Protein AF-A0A433QN01-F1 (afdb_monomer)

Foldseek 3Di:
DVVLVVCCVQDDNVLSCCADVPVFWYKDFPDKDKDFADDDDPPWDWDKDKAWDDFDFFKTKIKIFIATPVVRDTRMIMITIMGIAGPVVRGTGTDDVSVVVSRVVVRVVVVVVVVVD

Organism: NCBI:txid994334

Solvent-accessible surface area (backbone atoms only — not comparable to full-atom values): 6643 Å² total; per-residue (Å²): 109,74,71,65,59,66,46,50,89,78,44,60,66,68,58,41,47,15,35,77,72,49,67,42,48,13,67,42,84,74,45,76,50,74,48,80,72,53,92,83,62,90,93,66,54,71,51,76,49,71,48,78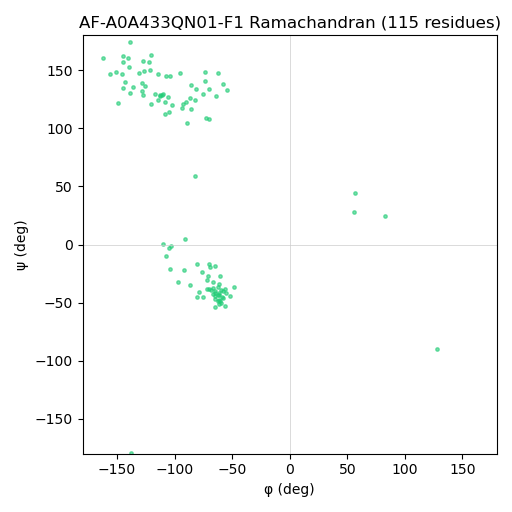,80,46,83,50,66,42,31,36,34,35,42,34,38,33,30,33,67,85,74,74,39,75,30,30,44,33,41,36,36,34,30,25,31,25,69,80,79,71,42,79,34,65,53,56,66,70,57,53,53,50,49,53,51,54,52,51,55,50,51,51,57,60,73,75,106

Radius of gyration: 15.93 Å; Cα contacts (8 Å, |Δi|>4): 201; chains: 1; bounding box: 36×22×46 Å

Sequence (117 aa):
MAYLERLKPHLPLELFENFVHGRGIGIIAKSVSCKYKQVVEFPDTLAIATKINNMLPDRFTMSVIAVSHKTETIVAEGAVVVVAYDYRKKDKTLVPEEIVRVVETLEAEANERIANN

pLDDT: mean 93.84, std 5.58, range [59.84, 98.56]

Mean predicted aligned error: 3.47 Å

Nearest PDB structures (foldseek):
  5v10-assembly1_B-2  TM=8.130E-01  e=5.072E-06  Pseudomonas aeruginosa PAO1
  5v10-assembly1_A-2  TM=8.168E-01  e=7.180E-06  Pseudomonas aeruginosa PAO1
  2o5u-assembly1_B-2  TM=7.878E-01  e=2.288E-05  Pseudomonas aeruginosa
  4k00-assembly1_A  TM=7.921E-01  e=9.192E-05  Synechocystis sp. PCC 6803 substr. Kazusa
  3r87-assembly1_A  TM=7.203E-01  e=8.186E-05  Photobacterium profundum

Structure (mmCIF, N/CA/C/O backbone):
data_AF-A0A433QN01-F1
#
_entry.id   AF-A0A433QN01-F1
#
loop_
_atom_site.group_PDB
_atom_site.id
_atom_site.type_symbol
_atom_site.label_atom_id
_atom_site.label_alt_id
_atom_site.label_comp_id
_atom_site.label_asym_id
_atom_site.label_entity_id
_atom_site.label_seq_id
_atom_site.pdbx_PDB_ins_code
_atom_site.Cartn_x
_atom_site.Cartn_y
_atom_site.Cartn_z
_atom_site.occupancy
_atom_site.B_iso_or_equiv
_atom_site.auth_seq_id
_atom_site.auth_comp_id
_atom_site.auth_asym_id
_atom_site.auth_atom_id
_atom_site.pdbx_PDB_model_num
ATOM 1 N N . MET A 1 1 ? -2.306 7.862 0.615 1.00 59.84 1 MET A N 1
ATOM 2 C CA . MET A 1 1 ? -0.985 8.208 0.043 1.00 59.84 1 MET A CA 1
ATOM 3 C C . MET A 1 1 ? 0.097 8.476 1.088 1.00 59.84 1 MET A C 1
ATOM 5 O O . MET A 1 1 ? 1.248 8.248 0.760 1.00 59.84 1 MET A O 1
ATOM 9 N N . ALA A 1 2 ? -0.222 8.861 2.335 1.00 81.31 2 ALA A N 1
ATOM 10 C CA . ALA A 1 2 ? 0.776 9.209 3.363 1.00 81.31 2 ALA A CA 1
ATOM 11 C C . ALA A 1 2 ? 1.933 8.203 3.551 1.00 81.31 2 ALA A C 1
ATOM 13 O O . ALA A 1 2 ? 3.063 8.621 3.766 1.00 81.31 2 ALA A O 1
ATOM 14 N N . TYR A 1 3 ? 1.686 6.892 3.430 1.00 88.50 3 TYR A N 1
ATOM 15 C CA . TYR A 1 3 ? 2.763 5.894 3.464 1.00 88.50 3 TYR A CA 1
ATOM 16 C C . TYR A 1 3 ? 3.767 6.075 2.313 1.00 88.50 3 TYR A C 1
ATOM 18 O O . TYR A 1 3 ? 4.964 6.113 2.559 1.00 88.50 3 TYR A O 1
ATOM 26 N N . LEU A 1 4 ? 3.296 6.228 1.070 1.00 87.75 4 LEU A N 1
ATOM 27 C CA . LEU A 1 4 ? 4.175 6.375 -0.097 1.00 87.75 4 LEU A CA 1
ATOM 28 C C . LEU A 1 4 ? 4.970 7.682 -0.049 1.00 87.75 4 LEU A C 1
ATOM 30 O O . LEU A 1 4 ? 6.122 7.705 -0.461 1.00 87.75 4 LEU A O 1
ATOM 34 N N . GLU A 1 5 ? 4.404 8.741 0.531 1.00 89.62 5 GLU A N 1
ATOM 35 C CA . GLU A 1 5 ? 5.116 10.006 0.768 1.00 89.62 5 GLU A CA 1
ATOM 36 C C . GLU A 1 5 ? 6.346 9.834 1.673 1.00 89.62 5 GLU A C 1
ATOM 38 O O . GLU A 1 5 ? 7.323 10.568 1.531 1.00 89.62 5 GLU A O 1
ATOM 43 N N . ARG A 1 6 ? 6.360 8.824 2.559 1.00 89.81 6 ARG A N 1
ATOM 44 C CA . ARG A 1 6 ? 7.537 8.516 3.390 1.00 89.81 6 ARG A CA 1
ATOM 45 C C . ARG A 1 6 ? 8.735 8.062 2.568 1.00 89.81 6 ARG A C 1
ATOM 47 O O . ARG A 1 6 ? 9.843 8.112 3.080 1.00 89.81 6 ARG A O 1
ATOM 54 N N . LEU A 1 7 ? 8.535 7.636 1.321 1.00 91.12 7 LEU A N 1
ATOM 55 C CA . LEU A 1 7 ? 9.626 7.236 0.437 1.00 91.12 7 LEU A CA 1
ATOM 56 C C . LEU A 1 7 ? 10.383 8.448 -0.124 1.00 91.12 7 LEU A C 1
ATOM 58 O O . LEU A 1 7 ? 11.550 8.323 -0.486 1.00 91.12 7 LEU A O 1
ATOM 62 N N . LYS A 1 8 ? 9.746 9.627 -0.176 1.00 92.31 8 LYS A N 1
ATOM 63 C CA . LYS A 1 8 ? 10.292 10.841 -0.803 1.00 92.31 8 LYS A CA 1
ATOM 64 C C . LYS A 1 8 ? 11.698 11.227 -0.320 1.00 92.31 8 LYS A C 1
ATOM 66 O O . LYS A 1 8 ? 12.521 11.538 -1.174 1.00 92.31 8 LYS A O 1
ATOM 71 N N . PRO A 1 9 ? 12.027 11.197 0.988 1.00 93.62 9 PRO A N 1
ATOM 72 C CA . PRO A 1 9 ? 13.365 11.561 1.464 1.00 93.62 9 PRO A CA 1
ATOM 73 C C . PRO A 1 9 ? 14.456 10.545 1.096 1.00 93.62 9 PRO A C 1
ATOM 75 O O . PRO A 1 9 ? 15.636 10.867 1.183 1.00 93.62 9 PRO A O 1
ATOM 78 N N . HIS A 1 10 ? 14.073 9.325 0.714 1.00 93.38 10 HIS A N 1
ATOM 79 C CA . HIS A 1 10 ? 14.987 8.206 0.466 1.00 93.38 10 HIS A CA 1
ATOM 80 C C . HIS A 1 10 ? 15.182 7.912 -1.026 1.00 93.38 10 HIS A C 1
ATOM 82 O O . HIS A 1 10 ? 15.951 7.021 -1.382 1.00 93.38 10 HIS A O 1
ATOM 88 N N . LEU A 1 11 ? 14.483 8.636 -1.903 1.00 93.19 11 LEU A N 1
ATOM 89 C CA . LEU A 1 11 ? 14.484 8.403 -3.341 1.00 93.19 11 LEU A CA 1
ATOM 90 C C . LEU A 1 11 ? 14.951 9.643 -4.105 1.00 93.19 11 LEU A C 1
ATOM 92 O O . LEU A 1 11 ? 14.680 10.770 -3.685 1.00 93.19 11 LEU A O 1
ATOM 96 N N . PRO A 1 12 ? 15.575 9.462 -5.281 1.00 93.69 12 PRO A N 1
ATOM 97 C CA . PRO A 1 12 ? 15.730 10.549 -6.235 1.00 93.69 12 PRO A CA 1
ATOM 98 C C . PRO A 1 12 ? 14.364 11.172 -6.548 1.00 93.69 12 PRO A C 1
ATOM 100 O O . PRO A 1 12 ? 13.405 10.454 -6.841 1.00 93.69 12 PRO A O 1
ATOM 103 N N . LEU A 1 13 ? 14.278 12.506 -6.520 1.00 90.88 13 LEU A N 1
ATOM 104 C CA . LEU A 1 13 ? 13.012 13.226 -6.696 1.00 90.88 13 LEU A CA 1
ATOM 105 C C . LEU A 1 13 ? 12.299 12.845 -8.001 1.00 90.88 13 LEU A C 1
ATOM 107 O O . LEU A 1 13 ? 11.092 12.634 -7.999 1.00 90.88 13 LEU A O 1
ATOM 111 N N . GLU A 1 14 ? 13.042 12.702 -9.100 1.00 91.56 14 GLU A N 1
ATOM 112 C CA . GLU A 1 14 ? 12.477 12.289 -10.388 1.00 91.56 14 GLU A CA 1
ATOM 113 C C . GLU A 1 14 ? 11.836 10.897 -10.317 1.00 91.56 14 GLU A C 1
ATOM 115 O O . GLU A 1 14 ? 10.728 10.698 -10.813 1.00 91.56 14 GLU A O 1
ATOM 120 N N . LEU A 1 15 ? 12.495 9.939 -9.659 1.00 91.69 15 LEU A N 1
ATOM 121 C CA . LEU A 1 15 ? 11.958 8.592 -9.500 1.00 91.69 15 LEU A CA 1
ATOM 122 C C . LEU A 1 15 ? 10.688 8.602 -8.645 1.00 91.69 15 LEU A C 1
ATOM 124 O O . LEU A 1 15 ? 9.717 7.935 -8.992 1.00 91.69 15 LEU A O 1
ATOM 128 N N . PHE A 1 16 ? 10.680 9.379 -7.561 1.00 92.50 16 PHE A N 1
ATOM 129 C CA . PHE A 1 16 ? 9.504 9.551 -6.715 1.00 92.50 16 PHE A CA 1
ATOM 130 C C . PHE A 1 16 ? 8.320 10.140 -7.499 1.00 92.50 16 PHE A C 1
ATOM 132 O O . PHE A 1 16 ? 7.235 9.563 -7.496 1.00 92.50 16 PHE A O 1
ATOM 139 N N . GLU A 1 17 ? 8.531 11.240 -8.225 1.00 90.50 17 GLU A N 1
ATOM 140 C CA . GLU A 1 17 ? 7.493 11.889 -9.039 1.00 90.50 17 GLU A CA 1
ATOM 141 C C . GLU A 1 17 ? 6.960 10.960 -10.138 1.00 90.50 17 GLU A C 1
ATOM 143 O O . GLU A 1 17 ? 5.751 10.876 -10.372 1.00 90.50 17 GLU A O 1
ATOM 148 N N . ASN A 1 18 ? 7.848 10.218 -10.799 1.00 91.00 18 ASN A N 1
ATOM 149 C CA . ASN A 1 18 ? 7.450 9.260 -11.820 1.00 91.00 18 ASN A CA 1
ATOM 150 C C . ASN A 1 18 ? 6.616 8.132 -11.198 1.00 91.00 18 ASN A C 1
ATOM 152 O O . ASN A 1 18 ? 5.478 7.918 -11.619 1.00 91.00 18 ASN A O 1
ATOM 156 N N . PHE A 1 19 ? 7.135 7.482 -10.154 1.00 92.00 19 PHE A N 1
ATOM 157 C CA . PHE A 1 19 ? 6.549 6.270 -9.585 1.00 92.00 19 PHE A CA 1
ATOM 158 C C . PHE A 1 19 ? 5.288 6.517 -8.748 1.00 92.00 19 PHE A C 1
ATOM 160 O O . PHE A 1 19 ? 4.290 5.810 -8.906 1.00 92.00 19 PHE A O 1
ATOM 167 N N . VAL A 1 20 ? 5.304 7.530 -7.877 1.00 89.50 20 VAL A N 1
ATOM 168 C CA . VAL A 1 20 ? 4.212 7.818 -6.931 1.00 89.50 20 VAL A CA 1
ATOM 169 C C . VAL A 1 20 ? 3.137 8.710 -7.554 1.00 89.50 20 VAL A C 1
ATOM 171 O O . VAL A 1 20 ? 1.953 8.503 -7.285 1.00 89.50 20 VAL A O 1
ATOM 174 N N . HIS A 1 21 ? 3.516 9.656 -8.422 1.00 86.88 21 HIS A N 1
ATOM 175 C CA . HIS A 1 21 ? 2.572 10.567 -9.089 1.00 86.88 21 HIS A CA 1
ATOM 176 C C . HIS A 1 21 ? 2.279 10.215 -10.556 1.00 86.88 21 HIS A C 1
ATOM 178 O O . HIS A 1 21 ? 1.448 10.867 -11.186 1.00 86.88 21 HIS A O 1
ATOM 184 N N . GLY A 1 22 ? 2.894 9.164 -11.105 1.00 84.69 22 GLY A N 1
ATOM 185 C CA . GLY A 1 22 ? 2.521 8.602 -12.406 1.00 84.69 22 GLY A CA 1
ATOM 186 C C . GLY A 1 22 ? 3.118 9.301 -13.630 1.00 84.69 22 GLY A C 1
ATOM 187 O O . GLY A 1 22 ? 2.564 9.198 -14.724 1.00 84.69 22 GLY A O 1
ATOM 188 N N . ARG A 1 23 ? 4.252 9.998 -13.502 1.00 80.69 23 ARG A N 1
ATOM 189 C CA . ARG A 1 23 ? 4.926 10.676 -14.630 1.00 80.69 23 ARG A CA 1
ATOM 190 C C . ARG A 1 23 ? 5.813 9.729 -15.462 1.00 80.69 23 ARG A C 1
ATOM 192 O O . ARG A 1 23 ? 7.003 9.948 -15.630 1.00 80.69 23 ARG A O 1
ATOM 199 N N . GLY A 1 24 ? 5.249 8.668 -16.038 1.00 85.62 24 GLY A N 1
ATOM 200 C CA . GLY A 1 24 ? 5.986 7.716 -16.888 1.00 85.62 24 GLY A CA 1
ATOM 201 C C . GLY A 1 24 ? 5.784 6.277 -16.442 1.00 85.62 24 GLY A C 1
ATOM 202 O O . GLY A 1 24 ? 4.845 5.644 -16.905 1.00 85.62 24 GLY A O 1
ATOM 203 N N . ILE A 1 25 ? 6.636 5.768 -15.550 1.00 90.56 25 ILE A N 1
ATOM 204 C CA . ILE A 1 25 ? 6.363 4.518 -14.826 1.00 90.56 25 ILE A CA 1
ATOM 205 C C . ILE A 1 25 ? 5.714 4.896 -13.512 1.00 90.56 25 ILE A C 1
ATOM 207 O O . ILE A 1 25 ? 6.369 5.551 -12.715 1.00 90.56 25 ILE A O 1
ATOM 211 N N . GLY A 1 26 ? 4.474 4.475 -13.285 1.00 94.06 26 GLY A N 1
ATOM 212 C CA . GLY A 1 26 ? 3.751 4.753 -12.052 1.00 94.06 26 GLY A CA 1
ATOM 213 C C . GLY A 1 26 ? 2.970 3.559 -11.543 1.00 94.06 26 GLY A C 1
ATOM 214 O O . GLY A 1 26 ? 2.967 2.483 -12.141 1.00 94.06 26 GLY A O 1
ATOM 215 N N . ILE A 1 27 ? 2.289 3.766 -10.426 1.00 94.81 27 ILE A N 1
ATOM 216 C CA . ILE A 1 27 ? 1.493 2.726 -9.787 1.00 94.81 27 ILE A CA 1
ATOM 217 C C . ILE A 1 27 ? 0.018 2.775 -10.187 1.00 94.81 27 ILE A C 1
ATOM 219 O O . ILE A 1 27 ? -0.555 3.842 -10.405 1.00 94.81 27 ILE A O 1
ATOM 223 N N . ILE A 1 28 ? -0.612 1.602 -10.241 1.00 94.88 28 ILE A N 1
ATOM 224 C CA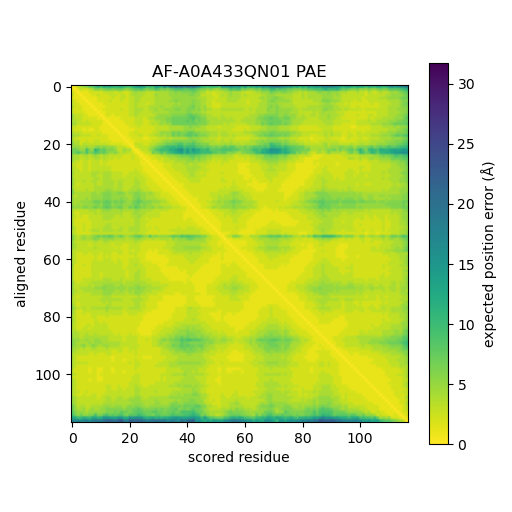 . ILE A 1 28 ? -2.061 1.442 -10.402 1.00 94.88 28 ILE A CA 1
ATOM 225 C C . ILE A 1 28 ? -2.574 0.510 -9.305 1.00 94.88 28 ILE A C 1
ATOM 227 O O . ILE A 1 28 ? -2.033 -0.577 -9.090 1.00 94.88 28 ILE A O 1
ATOM 231 N N . ALA A 1 29 ? -3.653 0.908 -8.627 1.00 95.50 29 ALA A N 1
ATOM 232 C CA . ALA A 1 29 ? -4.371 0.025 -7.716 1.00 95.50 29 ALA A CA 1
ATOM 233 C C . ALA A 1 29 ? -5.093 -1.064 -8.526 1.00 95.50 29 ALA A C 1
ATOM 235 O O . ALA A 1 29 ? -6.076 -0.796 -9.212 1.00 95.50 29 ALA A O 1
ATOM 236 N N . LYS A 1 30 ? -4.591 -2.299 -8.460 1.00 97.12 30 LYS A N 1
ATOM 237 C CA . LYS A 1 30 ? -5.151 -3.455 -9.172 1.00 97.12 30 LYS A CA 1
ATOM 238 C C . LYS A 1 30 ? -6.381 -4.017 -8.466 1.00 97.12 30 LYS A C 1
ATOM 240 O O . LYS A 1 30 ? -7.331 -4.431 -9.121 1.00 97.12 30 LYS A O 1
ATOM 245 N N . SER A 1 31 ? -6.343 -4.088 -7.140 1.00 97.75 31 SER A N 1
ATOM 246 C CA . SER A 1 31 ? -7.467 -4.565 -6.335 1.00 97.75 31 SER A CA 1
ATOM 247 C C . SER A 1 31 ? -7.390 -4.015 -4.921 1.00 97.75 31 SER A C 1
ATOM 249 O O . SER A 1 31 ? -6.298 -3.881 -4.370 1.00 97.75 31 SER A O 1
ATOM 251 N N . VAL A 1 32 ? -8.552 -3.772 -4.324 1.00 97.56 32 VAL A N 1
ATOM 252 C CA . VAL A 1 32 ? -8.703 -3.366 -2.926 1.00 97.56 32 VAL A CA 1
ATOM 253 C C . VAL A 1 32 ? -9.658 -4.341 -2.251 1.00 97.56 32 VAL A C 1
ATOM 255 O O . VAL A 1 32 ? -10.689 -4.696 -2.814 1.00 97.56 32 VAL A O 1
ATOM 258 N N . SER A 1 33 ? -9.314 -4.770 -1.044 1.00 97.62 33 SER A N 1
ATOM 259 C CA . SER A 1 33 ? -10.190 -5.553 -0.173 1.00 97.62 33 SER A CA 1
ATOM 260 C C . SER A 1 33 ? -10.194 -4.941 1.220 1.00 97.62 33 SER A C 1
ATOM 262 O O . SER A 1 33 ? -9.188 -4.371 1.643 1.00 97.62 33 SER A O 1
ATOM 264 N N . CYS A 1 34 ? -11.324 -5.037 1.916 1.00 97.81 34 CYS A N 1
ATOM 265 C CA . CYS A 1 34 ? -11.477 -4.538 3.274 1.00 97.81 34 CYS A CA 1
ATOM 266 C C . CYS A 1 34 ? -12.410 -5.458 4.063 1.00 97.81 34 CYS A C 1
ATOM 268 O O . CYS A 1 34 ? -13.463 -5.859 3.568 1.00 97.81 34 CYS A O 1
ATOM 270 N N . LYS A 1 35 ? -12.014 -5.786 5.288 1.00 98.38 35 LYS A N 1
ATOM 271 C CA . LYS A 1 35 ? -12.815 -6.486 6.286 1.00 98.38 35 LYS A CA 1
ATOM 272 C C . LYS A 1 35 ? -13.184 -5.484 7.370 1.00 98.38 35 LYS A C 1
ATOM 274 O O . LYS A 1 35 ? -12.313 -5.031 8.109 1.00 98.38 35 LYS A O 1
ATOM 279 N N . TYR A 1 36 ? -14.466 -5.157 7.465 1.00 98.00 36 TYR A N 1
ATOM 280 C CA . TYR A 1 36 ? -15.005 -4.315 8.530 1.00 98.00 36 TYR A CA 1
ATOM 281 C C . TYR A 1 36 ? -15.324 -5.194 9.740 1.00 98.00 36 TYR A C 1
ATOM 283 O O . TYR A 1 36 ? -16.139 -6.109 9.641 1.00 98.00 36 TYR A O 1
ATOM 291 N N . LYS A 1 37 ? -14.635 -4.953 10.857 1.00 97.94 37 LYS A N 1
ATOM 292 C CA . LYS A 1 37 ? -14.709 -5.775 12.075 1.00 97.94 37 LYS A CA 1
ATOM 293 C C . LYS A 1 37 ? -15.674 -5.190 13.100 1.00 97.94 37 LYS A C 1
ATOM 295 O O . LYS A 1 37 ? -16.310 -5.941 13.829 1.00 97.94 37 LYS A O 1
ATOM 300 N N . GLN A 1 38 ? -15.791 -3.865 13.138 1.00 97.50 38 GLN A N 1
ATOM 301 C CA . GLN A 1 38 ? -16.646 -3.151 14.079 1.00 97.50 38 GLN A CA 1
ATOM 302 C C . GLN A 1 38 ? -17.236 -1.896 13.428 1.00 97.50 38 GLN A C 1
ATOM 304 O O . GLN A 1 38 ? -16.593 -1.261 12.591 1.00 97.50 38 GLN A O 1
ATOM 309 N N . VAL A 1 39 ? -18.459 -1.538 13.824 1.00 97.19 39 VAL A N 1
ATOM 310 C CA . VAL A 1 39 ? -19.083 -0.262 13.451 1.00 97.19 39 VAL A CA 1
ATOM 311 C C . VAL A 1 39 ? -18.362 0.881 14.168 1.00 97.19 39 VAL A C 1
ATOM 313 O O . VAL A 1 39 ? -18.104 0.806 15.369 1.00 97.19 39 VAL A O 1
ATOM 316 N N . VAL A 1 40 ? -18.047 1.938 13.424 1.00 97.31 40 VAL A N 1
ATOM 317 C CA . VAL A 1 40 ? -17.475 3.182 13.948 1.00 97.31 40 VAL A CA 1
ATOM 318 C C . VAL A 1 40 ? -18.512 4.279 13.774 1.00 97.31 40 VAL A C 1
ATOM 320 O O . VAL A 1 40 ? -19.042 4.463 12.679 1.00 97.31 40 VAL A O 1
ATOM 323 N N . GLU A 1 41 ? -18.792 5.006 14.848 1.00 96.31 41 GLU A N 1
ATOM 324 C CA . GLU A 1 41 ? -19.775 6.086 14.865 1.00 96.31 41 GLU A CA 1
ATOM 325 C C . GLU A 1 41 ? -19.089 7.427 15.103 1.00 96.31 41 GLU A C 1
ATOM 327 O O . GLU A 1 41 ? -18.104 7.522 15.834 1.00 96.31 41 GLU A O 1
ATOM 332 N N . PHE A 1 42 ? -19.632 8.480 14.501 1.00 95.88 42 PHE A N 1
ATOM 333 C CA . PHE A 1 42 ? -19.154 9.834 14.736 1.00 95.88 42 PHE A CA 1
ATOM 334 C C . PHE A 1 42 ? -19.586 10.344 16.130 1.00 95.88 42 PHE A C 1
ATOM 336 O O . PHE A 1 42 ? -20.745 10.148 16.500 1.00 95.88 42 PHE A O 1
ATOM 343 N N . PRO A 1 43 ? -18.730 11.079 16.869 1.00 96.25 43 PRO A N 1
ATOM 344 C CA . PRO A 1 43 ? -17.320 11.344 16.582 1.00 96.25 43 PRO A CA 1
ATOM 345 C C . PRO A 1 43 ? -16.398 10.233 17.124 1.00 96.25 43 PRO A C 1
ATOM 347 O O . PRO A 1 43 ? -16.398 9.937 18.318 1.00 96.25 43 PRO A O 1
ATOM 350 N N . ASP A 1 44 ? -15.558 9.680 16.249 1.00 97.94 44 ASP A N 1
ATOM 351 C CA . ASP A 1 44 ? -14.400 8.843 16.587 1.00 97.94 44 ASP A CA 1
ATOM 352 C C . ASP A 1 44 ? -13.237 9.228 15.660 1.00 97.94 44 ASP A C 1
ATOM 354 O O . ASP A 1 44 ? -13.448 9.696 14.537 1.00 97.94 44 ASP A O 1
ATOM 358 N N . THR A 1 45 ? -12.012 9.025 16.134 1.00 98.06 45 THR A N 1
ATOM 359 C CA . THR A 1 45 ? -10.778 9.261 15.382 1.00 98.06 45 THR A CA 1
ATOM 360 C C . THR A 1 45 ? -10.139 7.919 15.069 1.00 98.06 45 THR A C 1
ATOM 362 O O . THR A 1 45 ? -9.938 7.096 15.962 1.00 98.06 45 THR A O 1
ATOM 365 N N . LEU A 1 46 ? -9.793 7.702 13.799 1.00 97.69 46 LEU A N 1
ATOM 366 C CA . LEU A 1 46 ? -9.134 6.476 13.363 1.00 97.69 46 LEU A CA 1
ATOM 367 C C . LEU A 1 46 ? -7.656 6.720 13.060 1.00 97.69 46 LEU A C 1
ATOM 369 O O . LEU A 1 46 ? -7.316 7.562 12.227 1.00 97.69 46 LEU A O 1
ATOM 373 N N . ALA A 1 47 ? -6.789 5.919 13.673 1.00 97.50 47 ALA A N 1
ATOM 374 C CA . ALA A 1 47 ? -5.395 5.79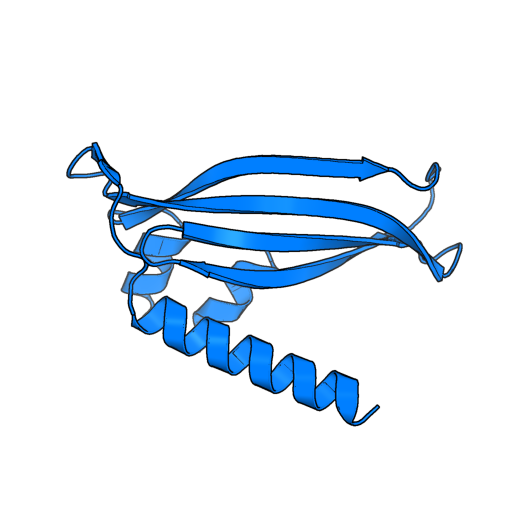2 13.277 1.00 97.50 47 ALA A CA 1
ATOM 375 C C . ALA A 1 47 ? -5.302 4.805 12.108 1.00 97.50 47 ALA A C 1
ATOM 377 O O . ALA A 1 47 ? -5.748 3.661 12.213 1.00 97.50 47 ALA A O 1
ATOM 378 N N . ILE A 1 48 ? -4.715 5.236 10.991 1.00 96.50 48 ILE A N 1
ATOM 379 C CA . ILE A 1 48 ? -4.522 4.386 9.815 1.00 96.50 48 ILE A CA 1
ATOM 380 C C . ILE A 1 48 ? -3.057 3.977 9.739 1.00 96.50 48 ILE A C 1
ATOM 382 O O . ILE A 1 48 ? -2.188 4.817 9.504 1.00 96.50 48 ILE A O 1
ATOM 386 N N . ALA A 1 49 ? -2.784 2.686 9.903 1.00 94.69 49 ALA A N 1
ATOM 387 C CA . ALA A 1 49 ? -1.449 2.137 9.711 1.00 94.69 49 ALA A CA 1
ATOM 388 C C . ALA A 1 49 ? -1.377 1.387 8.383 1.00 94.69 49 ALA A C 1
ATOM 390 O O . ALA A 1 49 ? -2.349 0.793 7.916 1.00 94.69 49 ALA A O 1
ATOM 391 N N . THR A 1 50 ? -0.223 1.449 7.731 1.00 94.56 50 THR A N 1
ATOM 392 C CA . THR A 1 50 ? 0.004 0.834 6.425 1.00 94.56 50 THR A CA 1
ATOM 393 C C . THR A 1 50 ? 1.417 0.289 6.369 1.00 94.56 50 THR A C 1
ATOM 395 O O . THR A 1 50 ? 2.335 0.946 6.855 1.00 94.56 50 THR A O 1
ATOM 398 N N . LYS A 1 51 ? 1.571 -0.885 5.763 1.00 94.19 51 LYS A N 1
ATOM 399 C CA . LYS A 1 51 ? 2.865 -1.504 5.477 1.00 94.19 51 LYS A CA 1
ATOM 400 C C . LYS A 1 51 ? 2.835 -2.255 4.157 1.00 94.19 51 LYS A C 1
ATOM 402 O O . LYS A 1 51 ? 1.762 -2.685 3.726 1.00 94.19 51 LYS A O 1
ATOM 407 N N . ILE A 1 52 ? 3.991 -2.464 3.544 1.00 95.50 52 ILE A N 1
ATOM 408 C CA . ILE A 1 52 ? 4.128 -3.364 2.395 1.00 95.50 52 ILE A CA 1
ATOM 409 C C . ILE A 1 52 ? 4.508 -4.754 2.913 1.00 95.50 52 ILE A C 1
ATOM 411 O O . ILE A 1 52 ? 5.503 -4.915 3.605 1.00 95.50 52 ILE A O 1
ATOM 415 N N . ASN A 1 53 ? 3.685 -5.765 2.620 1.00 87.50 53 ASN A N 1
ATOM 416 C CA . ASN A 1 53 ? 3.861 -7.122 3.157 1.00 87.50 53 ASN A CA 1
ATOM 417 C C . ASN A 1 53 ? 4.440 -8.120 2.144 1.00 87.50 53 ASN A C 1
ATOM 419 O O . ASN A 1 53 ? 4.943 -9.167 2.540 1.00 87.50 53 ASN A O 1
ATOM 423 N N . ASN A 1 54 ? 4.328 -7.828 0.849 1.00 92.81 54 ASN A N 1
ATOM 424 C CA . ASN A 1 54 ? 4.797 -8.697 -0.219 1.00 92.81 54 ASN A CA 1
ATOM 425 C C . ASN A 1 54 ? 5.230 -7.846 -1.411 1.00 92.81 54 ASN A C 1
ATOM 427 O O . ASN A 1 54 ? 4.412 -7.099 -1.957 1.00 92.81 54 ASN A O 1
ATOM 431 N N . MET A 1 55 ? 6.492 -7.985 -1.807 1.00 96.12 55 MET A N 1
ATOM 432 C CA . MET A 1 55 ? 7.081 -7.341 -2.974 1.00 96.12 55 MET A CA 1
ATOM 433 C C . MET A 1 55 ? 7.325 -8.404 -4.045 1.00 96.12 55 MET A C 1
ATOM 435 O O . MET A 1 55 ? 8.007 -9.397 -3.811 1.00 96.12 55 MET A O 1
ATOM 439 N N . LEU A 1 56 ? 6.745 -8.205 -5.223 1.00 96.62 56 LEU A N 1
ATOM 440 C CA . LEU A 1 56 ? 6.941 -9.029 -6.411 1.00 96.62 56 LEU A CA 1
ATOM 441 C C . LEU A 1 56 ? 7.495 -8.146 -7.540 1.00 96.62 56 LEU A C 1
ATOM 443 O O . LEU A 1 56 ? 7.360 -6.923 -7.479 1.00 96.62 56 LEU A O 1
ATOM 447 N N . PRO A 1 57 ? 8.065 -8.731 -8.610 1.00 96.88 57 PRO A N 1
ATOM 448 C CA . PRO A 1 57 ? 8.763 -7.950 -9.628 1.00 96.88 57 PRO A CA 1
ATOM 449 C C . PRO A 1 57 ? 7.917 -6.848 -10.275 1.00 96.88 57 PRO A C 1
ATOM 451 O O . PRO A 1 57 ? 8.435 -5.771 -10.528 1.00 96.88 57 PRO A O 1
ATOM 454 N N . ASP A 1 58 ? 6.625 -7.087 -10.525 1.00 96.81 58 ASP A N 1
ATOM 455 C CA . ASP A 1 58 ? 5.716 -6.143 -11.200 1.00 96.81 58 ASP A CA 1
ATOM 456 C C . ASP A 1 58 ? 4.644 -5.536 -10.275 1.00 96.81 58 ASP A C 1
ATOM 458 O O . ASP A 1 58 ? 3.770 -4.790 -10.730 1.00 96.81 58 ASP A O 1
ATOM 462 N N . ARG A 1 59 ? 4.635 -5.903 -8.986 1.00 97.06 59 ARG A N 1
ATOM 463 C CA . ARG A 1 59 ? 3.561 -5.537 -8.054 1.00 97.06 59 ARG A CA 1
ATOM 464 C C . ARG A 1 59 ? 3.958 -5.690 -6.600 1.00 97.06 59 ARG A C 1
ATOM 466 O O . ARG A 1 59 ? 4.799 -6.503 -6.257 1.00 97.06 59 ARG A O 1
ATOM 473 N N . PHE A 1 60 ? 3.229 -5.027 -5.725 1.00 97.06 60 PHE A N 1
ATOM 474 C CA . PHE A 1 60 ? 3.340 -5.232 -4.289 1.00 97.06 60 PHE A CA 1
ATOM 475 C C . PHE A 1 60 ? 1.972 -5.196 -3.628 1.00 97.06 60 PHE A C 1
ATOM 477 O O . PHE A 1 60 ? 0.991 -4.712 -4.197 1.00 97.06 60 PHE A O 1
ATOM 484 N N . THR A 1 61 ? 1.893 -5.759 -2.428 1.00 97.19 61 THR A N 1
ATOM 485 C CA . THR A 1 61 ? 0.681 -5.726 -1.611 1.00 97.19 61 THR A CA 1
ATOM 486 C C . THR A 1 61 ? 0.909 -4.834 -0.396 1.00 97.19 61 THR A C 1
ATOM 488 O O . THR A 1 61 ? 1.899 -4.968 0.320 1.00 97.19 61 THR A O 1
ATOM 491 N N . MET A 1 62 ? -0.010 -3.894 -0.185 1.00 96.38 62 MET A N 1
ATOM 492 C CA . MET A 1 62 ? -0.049 -3.016 0.978 1.00 96.38 62 MET A CA 1
ATOM 493 C C . MET A 1 62 ? -1.115 -3.529 1.938 1.00 96.38 62 MET A C 1
ATOM 495 O O . MET A 1 62 ? -2.290 -3.591 1.572 1.00 96.38 62 MET A O 1
ATOM 499 N N . SER A 1 63 ? -0.726 -3.878 3.159 1.00 96.75 63 SER A N 1
ATOM 500 C CA . SER A 1 63 ? -1.662 -4.120 4.256 1.00 96.75 63 SER A CA 1
ATOM 501 C C . SER A 1 63 ? -1.996 -2.803 4.936 1.00 96.75 63 SER A C 1
ATOM 503 O O . SER A 1 63 ? -1.109 -1.992 5.194 1.00 96.75 63 SER A O 1
ATOM 505 N N . VAL A 1 64 ? -3.270 -2.606 5.252 1.00 96.94 64 VAL A N 1
ATOM 506 C CA . VAL A 1 64 ? -3.782 -1.416 5.928 1.00 96.94 64 VAL A CA 1
ATOM 507 C C . VAL A 1 64 ? -4.613 -1.860 7.121 1.00 96.94 64 VAL A C 1
ATOM 509 O O . VAL A 1 64 ? -5.391 -2.801 7.007 1.00 96.94 64 VAL A O 1
ATOM 512 N N . ILE A 1 65 ? -4.484 -1.179 8.253 1.00 97.81 65 ILE A N 1
ATOM 513 C CA . ILE A 1 65 ? -5.411 -1.331 9.377 1.00 97.81 65 ILE A CA 1
ATOM 514 C C . ILE A 1 65 ? -5.949 0.033 9.788 1.00 97.81 65 ILE A C 1
ATOM 516 O O . ILE A 1 65 ? -5.256 1.043 9.663 1.00 97.81 65 ILE A O 1
ATOM 520 N N . ALA A 1 66 ? -7.179 0.043 10.288 1.00 98.19 66 ALA A N 1
ATOM 521 C CA . ALA A 1 66 ? -7.769 1.186 10.963 1.00 98.19 66 ALA A CA 1
ATOM 522 C C . ALA A 1 66 ? -7.974 0.841 12.439 1.00 98.19 66 ALA A C 1
ATOM 524 O O . ALA A 1 66 ? -8.586 -0.183 12.751 1.00 98.19 66 ALA A O 1
ATOM 525 N N . VAL A 1 67 ? -7.470 1.693 13.329 1.00 98.44 67 VAL A N 1
ATOM 526 C CA . VAL A 1 67 ? -7.569 1.550 14.786 1.00 98.44 67 VAL A CA 1
ATOM 527 C C . VAL A 1 67 ? -8.426 2.680 15.337 1.00 98.44 67 VAL A C 1
ATOM 529 O O . VAL A 1 67 ? -8.130 3.847 15.094 1.00 98.44 67 VAL A O 1
ATOM 532 N N . SER A 1 68 ? -9.487 2.342 16.064 1.00 98.44 68 SER A N 1
ATOM 533 C CA . SER A 1 68 ? -10.337 3.327 16.743 1.00 98.44 68 SER A CA 1
ATOM 534 C C . SER A 1 68 ? -9.637 3.856 17.986 1.00 98.44 68 SER A C 1
ATOM 536 O O . SER A 1 68 ? -9.184 3.071 18.814 1.00 98.44 68 SER A O 1
ATOM 538 N N . HIS A 1 69 ? -9.575 5.178 18.141 1.00 98.12 69 HIS A N 1
ATOM 539 C CA . HIS A 1 69 ? -9.055 5.792 19.364 1.00 98.12 69 HIS A CA 1
ATOM 540 C C . HIS A 1 69 ? -10.027 5.614 20.533 1.00 98.12 69 HIS A C 1
ATOM 542 O O . HIS A 1 69 ? -9.596 5.514 21.674 1.00 98.12 69 HIS A O 1
ATOM 548 N N . LYS A 1 70 ? -11.338 5.556 20.264 1.00 97.50 70 LYS A N 1
ATOM 549 C CA . LYS A 1 70 ? -12.357 5.354 21.302 1.00 97.50 70 LYS A CA 1
ATOM 550 C C . LYS A 1 70 ? -12.316 3.957 21.921 1.00 97.50 70 LYS A C 1
ATOM 552 O O . LYS A 1 70 ? -12.575 3.817 23.111 1.00 97.50 70 LYS A O 1
ATOM 557 N N . THR A 1 71 ? -12.077 2.925 21.111 1.00 96.81 71 THR A N 1
ATOM 558 C CA . THR A 1 71 ? -12.103 1.523 21.574 1.00 96.81 71 THR A CA 1
ATOM 559 C C . THR A 1 71 ? -10.728 0.878 21.668 1.00 96.81 71 THR A C 1
ATOM 561 O O . THR A 1 71 ? -10.631 -0.227 22.184 1.00 96.81 71 THR A O 1
ATOM 564 N N . GLU A 1 72 ? -9.687 1.537 21.157 1.00 97.31 72 GLU A N 1
ATOM 565 C CA . GLU A 1 72 ? -8.309 1.029 21.104 1.00 97.31 72 GLU A CA 1
ATOM 566 C C . GLU A 1 72 ? -8.189 -0.324 20.376 1.00 97.31 72 GLU A C 1
ATOM 568 O O . GLU A 1 72 ? -7.291 -1.125 20.631 1.00 97.31 72 GLU A O 1
ATOM 573 N N . THR A 1 73 ? -9.096 -0.589 19.429 1.00 97.88 73 THR A N 1
ATOM 574 C CA . THR A 1 73 ? -9.140 -1.846 18.671 1.00 97.88 73 THR A CA 1
ATOM 575 C C . THR A 1 73 ? -9.029 -1.635 17.165 1.00 97.88 73 THR A C 1
ATOM 577 O O . THR A 1 73 ? -9.343 -0.568 16.630 1.00 97.88 73 THR A O 1
ATOM 580 N N . ILE A 1 74 ? -8.595 -2.686 16.459 1.00 98.38 74 ILE A N 1
ATOM 581 C CA . ILE A 1 74 ? -8.616 -2.734 14.993 1.00 98.38 74 ILE A CA 1
ATOM 582 C C . ILE A 1 74 ? -10.064 -2.906 14.523 1.00 98.38 74 ILE A C 1
ATOM 584 O O . ILE A 1 74 ? -10.634 -3.996 14.626 1.00 98.38 74 ILE A O 1
ATOM 588 N N . VAL A 1 75 ? -10.621 -1.847 13.942 1.00 98.56 75 VAL A N 1
ATOM 589 C CA . VAL A 1 75 ? -12.007 -1.792 13.455 1.00 98.56 75 VAL A CA 1
ATOM 590 C C . VAL A 1 75 ? -12.139 -2.196 11.988 1.00 98.56 75 VAL A C 1
ATOM 592 O O . VAL A 1 75 ? -13.211 -2.632 11.565 1.00 98.56 75 VAL A O 1
ATOM 595 N N . ALA A 1 76 ? -11.056 -2.109 11.211 1.00 98.56 76 ALA A N 1
ATOM 596 C CA . ALA A 1 76 ? -11.008 -2.603 9.840 1.00 98.56 76 ALA A CA 1
ATOM 597 C C . ALA A 1 76 ? -9.598 -3.042 9.427 1.00 98.56 76 ALA A C 1
ATOM 599 O O . ALA A 1 76 ? -8.599 -2.462 9.855 1.00 98.56 76 ALA A O 1
ATOM 600 N N . GLU A 1 77 ? -9.533 -4.042 8.552 1.00 98.38 77 GLU A N 1
ATOM 601 C CA . GLU A 1 77 ? -8.300 -4.544 7.941 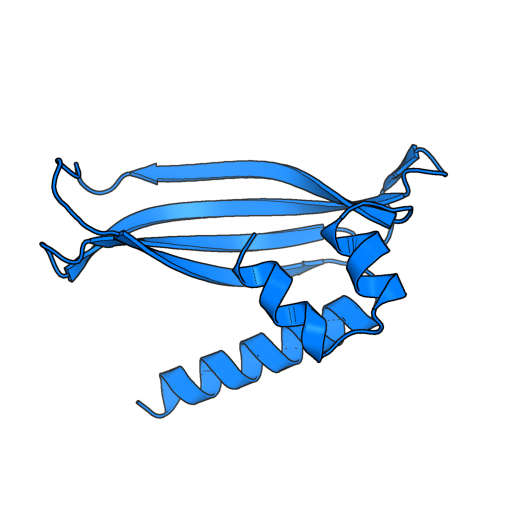1.00 98.38 77 GLU A CA 1
ATOM 602 C C . GLU A 1 77 ? -8.459 -4.560 6.423 1.00 98.38 77 GLU A C 1
ATOM 604 O O . GLU A 1 77 ? -9.421 -5.115 5.898 1.00 98.38 77 GLU A O 1
ATOM 609 N N . GLY A 1 78 ? -7.513 -3.971 5.706 1.00 97.44 78 GLY A N 1
ATOM 610 C CA . GLY A 1 78 ? -7.531 -3.868 4.258 1.00 97.44 78 GLY A CA 1
ATOM 611 C C . GLY A 1 78 ? -6.256 -4.380 3.608 1.00 97.44 78 GLY A C 1
ATOM 612 O O . GLY A 1 78 ? -5.186 -4.433 4.216 1.00 97.44 78 GLY A O 1
ATOM 613 N N . ALA A 1 79 ? -6.377 -4.734 2.334 1.00 97.19 79 ALA A N 1
ATOM 614 C CA . ALA A 1 79 ? -5.241 -5.029 1.477 1.00 97.19 79 ALA A CA 1
ATOM 615 C C . ALA A 1 79 ? -5.429 -4.378 0.108 1.00 97.19 79 ALA A C 1
ATOM 617 O O . ALA A 1 79 ? -6.509 -4.464 -0.485 1.00 97.19 79 ALA A O 1
ATOM 618 N N . VAL A 1 80 ? -4.364 -3.761 -0.400 1.00 97.31 80 VAL A N 1
ATOM 619 C CA . VAL A 1 80 ? -4.310 -3.161 -1.734 1.00 97.31 80 VAL A CA 1
ATOM 620 C C . VAL A 1 80 ? -3.207 -3.841 -2.527 1.00 97.31 80 VAL A C 1
ATOM 622 O O . VAL A 1 80 ? -2.048 -3.804 -2.127 1.00 97.31 80 VAL A O 1
ATOM 625 N N . VAL A 1 81 ? -3.554 -4.447 -3.660 1.00 97.56 81 VAL A N 1
ATOM 626 C CA . VAL A 1 81 ? -2.557 -4.922 -4.626 1.00 97.56 81 VAL A CA 1
ATOM 627 C C . VAL A 1 81 ? -2.283 -3.789 -5.597 1.00 97.56 81 VAL A C 1
ATOM 629 O O . VAL A 1 81 ? -3.201 -3.296 -6.255 1.00 97.56 81 VAL A O 1
ATOM 632 N N . VAL A 1 82 ? -1.023 -3.393 -5.698 1.00 96.56 82 VAL A N 1
ATOM 633 C CA . VAL A 1 82 ? -0.553 -2.283 -6.523 1.00 96.56 82 VAL A CA 1
ATOM 634 C C . VAL A 1 82 ? 0.383 -2.832 -7.587 1.00 96.56 82 VAL A C 1
ATOM 636 O O . VAL A 1 82 ? 1.291 -3.586 -7.260 1.00 96.56 82 VAL A O 1
ATOM 639 N N . VAL A 1 83 ? 0.161 -2.486 -8.853 1.00 97.19 83 VAL A N 1
ATOM 640 C CA . VAL A 1 83 ? 1.028 -2.892 -9.973 1.00 97.19 83 VAL A CA 1
ATOM 641 C C . VAL A 1 83 ? 1.834 -1.707 -10.485 1.00 97.19 83 VAL A C 1
ATOM 643 O O . VAL A 1 83 ? 1.323 -0.586 -10.513 1.00 97.19 83 VAL A O 1
ATOM 646 N N . ALA A 1 84 ? 3.065 -1.964 -10.918 1.00 96.88 84 ALA A N 1
ATOM 647 C CA . ALA A 1 84 ? 3.855 -1.004 -11.673 1.00 96.88 84 ALA A CA 1
ATOM 648 C C . ALA A 1 84 ? 3.435 -1.031 -13.151 1.00 96.88 84 ALA A C 1
ATOM 650 O O . ALA A 1 84 ? 3.255 -2.090 -13.761 1.00 96.88 84 ALA A O 1
ATOM 651 N N . TYR A 1 85 ? 3.252 0.152 -13.725 1.00 96.44 85 TYR A N 1
ATOM 652 C CA . TYR A 1 85 ? 2.738 0.328 -15.075 1.00 96.44 85 TYR A CA 1
ATOM 653 C C . TYR A 1 85 ? 3.510 1.424 -15.805 1.00 96.44 85 TYR A C 1
ATOM 655 O O . TYR A 1 85 ? 3.682 2.528 -15.287 1.00 96.44 85 TYR A O 1
ATOM 663 N N . ASP A 1 86 ? 3.969 1.125 -17.017 1.00 95.00 86 ASP A N 1
ATOM 664 C CA . ASP A 1 86 ? 4.593 2.098 -17.907 1.00 95.00 86 ASP A CA 1
ATOM 665 C C . ASP A 1 86 ? 3.501 2.748 -18.763 1.00 95.00 86 ASP A C 1
ATOM 667 O O . ASP A 1 86 ? 2.983 2.161 -19.715 1.00 95.00 86 ASP A O 1
ATOM 671 N N . TYR A 1 87 ? 3.150 3.989 -18.435 1.00 91.44 87 TYR A N 1
ATOM 672 C CA . TYR A 1 87 ? 2.119 4.753 -19.134 1.00 91.44 87 TYR A CA 1
ATOM 673 C C . TYR A 1 87 ? 2.524 5.152 -20.559 1.00 91.44 87 TYR A C 1
ATOM 675 O O . TYR A 1 87 ? 1.650 5.446 -21.376 1.00 91.44 87 TYR A O 1
ATOM 683 N N . ARG A 1 88 ? 3.824 5.145 -20.889 1.00 91.62 88 ARG A N 1
ATOM 684 C CA . ARG A 1 88 ? 4.315 5.433 -22.246 1.00 91.62 88 ARG A CA 1
ATOM 685 C C . ARG A 1 88 ? 4.175 4.200 -23.132 1.00 91.62 88 ARG A C 1
ATOM 687 O O . ARG A 1 88 ? 3.686 4.313 -24.25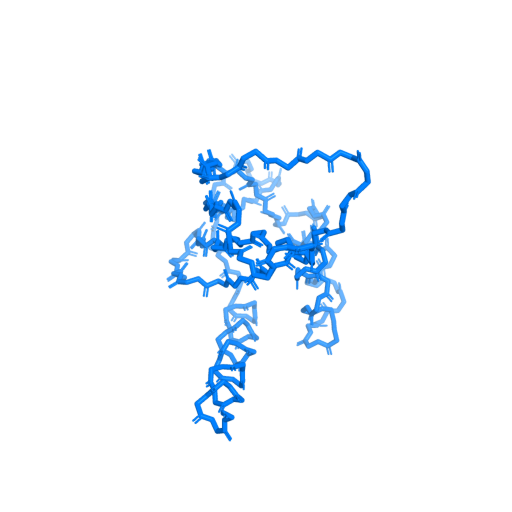3 1.00 91.62 88 ARG A O 1
ATOM 694 N N . LYS A 1 89 ? 4.563 3.029 -22.618 1.00 93.88 89 LYS A N 1
ATOM 695 C CA . LYS A 1 89 ? 4.445 1.743 -23.330 1.00 93.88 89 LYS A CA 1
ATOM 696 C C . LYS A 1 89 ? 3.048 1.130 -23.261 1.00 93.88 89 LYS A C 1
ATOM 698 O O . LYS A 1 89 ? 2.735 0.272 -24.077 1.00 93.88 89 LYS A O 1
ATOM 703 N N . LYS A 1 90 ? 2.211 1.598 -22.330 1.00 93.25 90 LYS A N 1
ATOM 704 C CA . LYS A 1 90 ? 0.877 1.060 -22.033 1.00 93.25 90 LYS A CA 1
ATOM 705 C C . LYS A 1 90 ? 0.921 -0.430 -21.678 1.00 93.25 90 LYS A C 1
ATOM 707 O O . LYS A 1 90 ? 0.093 -1.206 -22.147 1.00 93.25 90 LYS A O 1
ATOM 712 N N . ASP A 1 91 ? 1.889 -0.808 -20.851 1.00 95.75 91 ASP A N 1
ATOM 713 C CA . ASP A 1 91 ? 2.059 -2.184 -20.394 1.00 95.75 91 ASP A CA 1
ATOM 714 C C . ASP A 1 91 ? 2.560 -2.224 -18.944 1.00 95.75 91 ASP A C 1
ATOM 716 O O . ASP A 1 91 ? 3.071 -1.234 -18.407 1.00 95.75 91 ASP A O 1
ATOM 720 N N . LYS A 1 92 ? 2.403 -3.377 -18.294 1.00 95.50 92 LYS A N 1
ATOM 721 C CA . LYS A 1 92 ? 3.002 -3.633 -16.985 1.00 95.50 92 LYS A CA 1
ATOM 722 C C . LYS A 1 92 ? 4.516 -3.583 -17.091 1.00 95.50 92 LYS A C 1
ATOM 724 O O . LYS A 1 92 ? 5.109 -3.976 -18.092 1.00 95.50 92 LYS A O 1
ATOM 729 N N . THR A 1 93 ? 5.138 -3.131 -16.018 1.00 96.69 93 THR A N 1
ATOM 730 C CA . THR A 1 93 ? 6.591 -3.059 -15.921 1.00 96.69 93 THR A CA 1
ATOM 731 C C . THR A 1 93 ? 7.042 -3.507 -14.541 1.00 96.69 93 THR A C 1
ATOM 733 O O . THR A 1 93 ? 6.223 -3.795 -13.668 1.00 96.69 93 THR A O 1
ATOM 736 N N . LEU A 1 94 ? 8.352 -3.595 -14.360 1.00 97.19 94 LEU A N 1
ATOM 737 C CA . LEU A 1 94 ? 8.945 -3.912 -13.075 1.00 97.19 94 LEU A CA 1
ATOM 738 C C . LEU A 1 94 ? 8.838 -2.719 -12.120 1.00 97.19 94 LEU A C 1
ATOM 740 O O . LEU A 1 94 ? 8.896 -1.558 -12.533 1.00 97.19 94 LEU A O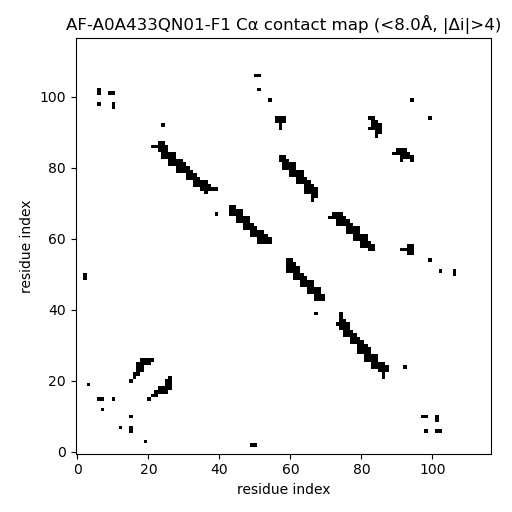 1
ATOM 744 N N . VAL A 1 95 ? 8.713 -3.013 -10.831 1.00 96.56 95 VAL A N 1
ATOM 745 C CA . VAL A 1 95 ? 8.946 -2.037 -9.769 1.00 96.56 95 VAL A CA 1
ATOM 746 C C . VAL A 1 95 ? 10.430 -1.644 -9.826 1.00 96.56 95 VAL A C 1
ATOM 748 O O . VAL A 1 95 ? 11.277 -2.538 -9.830 1.00 96.56 95 VAL A O 1
ATOM 751 N N . PRO A 1 96 ? 10.775 -0.344 -9.887 1.00 95.19 96 PRO A N 1
ATOM 752 C CA . PRO A 1 96 ? 12.170 0.086 -9.905 1.00 95.19 96 PRO A CA 1
ATOM 753 C C . PRO A 1 96 ? 12.934 -0.419 -8.676 1.00 95.19 96 PRO A C 1
ATOM 755 O O . PRO A 1 96 ? 12.419 -0.368 -7.558 1.00 95.19 96 PRO A O 1
ATOM 758 N N . GLU A 1 97 ? 14.168 -0.883 -8.866 1.00 95.56 97 GLU A N 1
ATOM 759 C CA . GLU A 1 97 ? 14.943 -1.532 -7.801 1.00 95.56 97 GLU A CA 1
ATOM 760 C C . GLU A 1 97 ? 15.216 -0.601 -6.614 1.00 95.56 97 GLU A C 1
ATOM 762 O O . GLU A 1 97 ? 15.221 -1.040 -5.468 1.00 95.56 97 GLU A O 1
ATOM 767 N N . GLU A 1 98 ? 15.400 0.697 -6.858 1.00 94.69 98 GLU A N 1
ATOM 768 C CA . GLU A 1 98 ? 15.557 1.706 -5.807 1.00 94.69 98 GLU A CA 1
ATOM 769 C C . GLU A 1 98 ? 14.332 1.754 -4.887 1.00 94.69 98 GLU A C 1
ATOM 771 O O . GLU A 1 98 ? 14.486 1.881 -3.675 1.00 94.69 98 GLU A O 1
ATOM 776 N N . ILE A 1 99 ? 13.122 1.620 -5.448 1.00 94.31 99 ILE A N 1
ATOM 777 C CA . ILE A 1 99 ? 11.882 1.571 -4.664 1.00 94.31 99 ILE A CA 1
ATOM 778 C C . ILE A 1 99 ? 11.880 0.321 -3.793 1.00 94.31 99 ILE A C 1
ATOM 780 O O . ILE A 1 99 ? 11.589 0.419 -2.604 1.00 94.31 99 ILE A O 1
ATOM 784 N N . VAL A 1 100 ? 12.220 -0.833 -4.376 1.00 95.75 100 VAL A N 1
ATOM 785 C CA . VAL A 1 100 ? 12.283 -2.110 -3.652 1.00 95.75 100 VA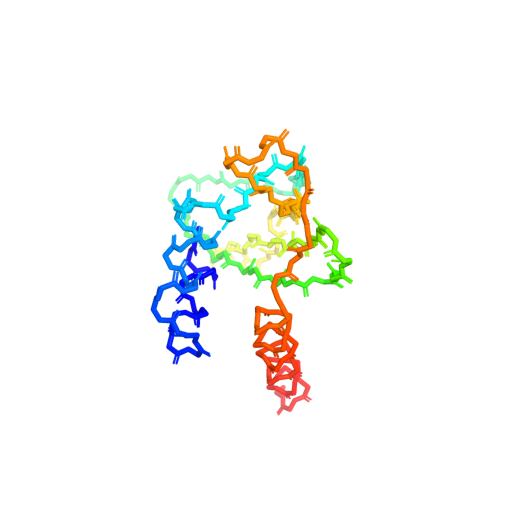L A CA 1
ATOM 786 C C . VAL A 1 100 ? 13.236 -1.994 -2.466 1.00 95.75 100 VAL A C 1
ATOM 788 O O . VAL A 1 100 ? 12.812 -2.210 -1.334 1.00 95.75 100 VAL A O 1
ATOM 791 N N . ARG A 1 101 ? 14.473 -1.539 -2.702 1.00 95.75 101 ARG A N 1
ATOM 792 C CA . ARG A 1 101 ? 15.491 -1.374 -1.653 1.00 95.75 101 ARG A CA 1
ATOM 793 C C . ARG A 1 101 ? 15.040 -0.430 -0.540 1.00 95.75 101 ARG A C 1
ATOM 795 O O . ARG A 1 101 ? 15.214 -0.739 0.633 1.00 95.75 101 ARG A O 1
ATOM 802 N N . VAL A 1 102 ? 14.465 0.725 -0.884 1.00 95.31 102 VAL A N 1
ATOM 803 C CA . VAL A 1 102 ? 13.994 1.693 0.122 1.00 95.31 102 VAL A CA 1
ATOM 804 C C . VAL A 1 102 ? 12.843 1.120 0.943 1.00 95.31 102 VAL A C 1
ATOM 806 O O . VAL A 1 102 ? 12.837 1.269 2.163 1.00 95.31 102 VAL A O 1
ATOM 809 N N . VAL A 1 103 ? 11.878 0.463 0.298 1.00 95.06 103 VAL A N 1
ATOM 810 C CA . VAL A 1 103 ? 10.752 -0.168 0.995 1.00 95.06 103 VAL A CA 1
ATOM 811 C C . VAL A 1 103 ? 11.253 -1.252 1.946 1.00 95.06 103 VAL A C 1
ATOM 813 O O . VAL A 1 103 ? 10.867 -1.246 3.109 1.00 95.06 103 VAL A O 1
ATOM 816 N N . GLU A 1 104 ? 12.135 -2.140 1.490 1.00 94.75 104 GLU A N 1
ATOM 817 C CA . GLU A 1 104 ? 12.696 -3.210 2.322 1.00 94.75 104 GLU A CA 1
ATOM 818 C C . GLU A 1 104 ? 13.430 -2.661 3.549 1.00 94.75 104 GLU A C 1
ATOM 820 O O . GLU A 1 104 ? 13.182 -3.127 4.661 1.00 94.75 104 GLU A O 1
ATOM 825 N N . THR A 1 105 ? 14.256 -1.623 3.380 1.00 94.38 105 THR A N 1
ATOM 826 C CA . THR A 1 105 ? 14.941 -0.955 4.497 1.00 94.38 105 THR A CA 1
ATOM 827 C C . THR A 1 105 ? 13.949 -0.367 5.499 1.00 94.38 105 THR A C 1
ATOM 829 O O . THR A 1 105 ? 14.063 -0.610 6.697 1.00 94.38 105 THR A O 1
ATOM 832 N N . LEU A 1 106 ? 12.943 0.378 5.031 1.00 93.25 106 LEU A N 1
ATOM 833 C CA . LEU A 1 106 ? 11.975 1.025 5.921 1.00 93.25 106 LEU A CA 1
ATOM 834 C C . LEU A 1 106 ? 11.096 0.019 6.669 1.00 93.25 106 LEU A C 1
ATOM 836 O O . LEU A 1 106 ? 10.759 0.246 7.833 1.00 93.25 106 LEU A O 1
ATOM 840 N N . GLU A 1 107 ? 10.713 -1.080 6.018 1.00 93.69 107 GLU A N 1
ATOM 841 C CA . GLU A 1 107 ? 9.954 -2.154 6.659 1.00 93.69 107 GLU A CA 1
ATOM 842 C C . GLU A 1 107 ? 10.818 -2.919 7.671 1.00 93.69 107 GLU A C 1
ATOM 844 O O . GLU A 1 107 ? 10.335 -3.243 8.756 1.00 93.69 107 GLU A O 1
ATOM 849 N N . ALA A 1 108 ? 12.102 -3.154 7.378 1.00 92.94 108 ALA A N 1
ATOM 850 C CA . ALA A 1 108 ? 13.039 -3.754 8.328 1.00 92.94 108 ALA A CA 1
ATOM 851 C C . ALA A 1 108 ? 13.213 -2.878 9.580 1.00 92.94 108 ALA A C 1
ATOM 853 O O . ALA A 1 108 ? 12.979 -3.353 10.691 1.00 92.94 108 ALA A O 1
ATOM 854 N N . GLU A 1 109 ? 13.500 -1.583 9.408 1.00 92.38 109 GLU A N 1
ATOM 855 C CA . GLU A 1 109 ? 13.619 -0.631 10.519 1.00 92.38 109 GLU A CA 1
ATOM 856 C C . GLU A 1 109 ? 12.334 -0.549 11.358 1.00 92.38 109 GLU A C 1
ATOM 858 O O . GLU A 1 109 ? 12.381 -0.443 12.585 1.00 92.38 109 GLU A O 1
ATOM 863 N N . ALA A 1 110 ? 11.164 -0.577 10.712 1.00 90.44 110 ALA A N 1
ATOM 864 C CA . ALA A 1 110 ? 9.887 -0.557 11.416 1.00 90.44 110 ALA A CA 1
ATOM 865 C C . ALA A 1 110 ? 9.675 -1.837 12.237 1.00 90.44 110 ALA A C 1
ATOM 867 O O . ALA A 1 110 ? 9.242 -1.756 13.387 1.00 90.44 110 ALA A O 1
ATOM 868 N N . ASN A 1 111 ? 10.007 -3.002 11.677 1.00 90.25 111 ASN A N 1
ATOM 869 C CA . ASN A 1 111 ? 9.892 -4.282 12.373 1.00 90.25 111 ASN A CA 1
ATOM 870 C C . ASN A 1 111 ? 10.847 -4.370 13.569 1.00 90.25 111 ASN A C 1
ATOM 872 O O . ASN A 1 111 ? 10.439 -4.843 14.626 1.00 90.25 111 ASN A O 1
ATOM 876 N N . GLU A 1 112 ? 12.075 -3.866 13.444 1.00 92.00 112 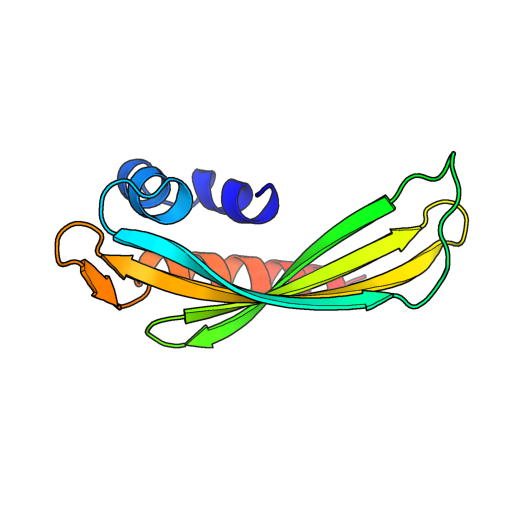GLU A N 1
ATOM 877 C CA . GLU A 1 112 ? 13.019 -3.787 14.566 1.00 92.00 112 GLU A CA 1
ATOM 878 C C . GLU A 1 112 ? 12.490 -2.893 15.694 1.00 92.00 112 GLU A C 1
ATOM 880 O O . GLU A 1 112 ? 12.546 -3.268 16.863 1.00 92.00 112 GLU A O 1
ATOM 885 N N . ARG A 1 113 ? 11.912 -1.730 15.364 1.00 91.44 113 ARG A N 1
ATOM 886 C CA . ARG A 1 113 ? 11.294 -0.841 16.367 1.00 91.44 113 ARG A CA 1
ATOM 887 C C . ARG A 1 113 ? 10.117 -1.495 17.087 1.00 91.44 113 ARG A C 1
ATOM 889 O O . ARG A 1 113 ? 9.938 -1.241 18.270 1.00 91.44 113 ARG A O 1
ATOM 896 N N . ILE A 1 114 ? 9.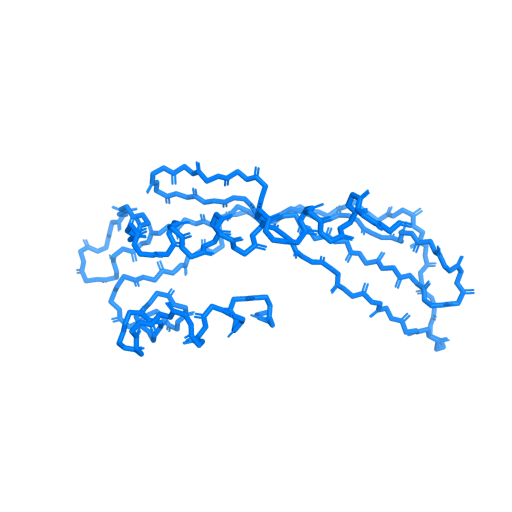327 -2.308 16.385 1.00 88.25 114 ILE A N 1
ATOM 897 C CA . ILE A 1 114 ? 8.213 -3.061 16.978 1.00 88.25 114 ILE A CA 1
ATOM 898 C C . ILE A 1 114 ? 8.735 -4.200 17.863 1.00 88.25 114 ILE A C 1
ATOM 900 O O . ILE A 1 114 ? 8.151 -4.457 18.903 1.00 88.25 114 ILE A O 1
ATOM 904 N N . ALA A 1 115 ? 9.816 -4.877 17.471 1.00 87.44 115 ALA A N 1
ATOM 905 C CA . ALA A 1 115 ? 10.387 -5.982 18.243 1.00 87.44 115 ALA A CA 1
ATOM 906 C C . ALA A 1 115 ? 11.078 -5.528 19.542 1.00 87.44 115 ALA A C 1
ATOM 908 O O . ALA A 1 115 ? 11.158 -6.297 20.496 1.00 87.44 115 ALA A O 1
ATOM 909 N N . ASN A 1 116 ? 11.582 -4.293 19.570 1.00 85.06 116 ASN A N 1
ATOM 910 C CA . ASN A 1 116 ? 12.305 -3.714 20.704 1.00 85.06 116 ASN A CA 1
ATOM 911 C C . ASN A 1 116 ? 11.412 -2.957 21.705 1.00 85.06 116 ASN A C 1
ATOM 913 O O . ASN A 1 116 ? 11.943 -2.331 22.624 1.00 85.06 116 ASN A O 1
ATOM 917 N N . ASN A 1 117 ? 10.091 -2.979 21.518 1.00 65.12 117 ASN A N 1
ATOM 918 C CA . ASN A 1 117 ? 9.107 -2.253 22.322 1.00 65.12 117 ASN A CA 1
ATOM 919 C C . ASN A 1 117 ? 8.066 -3.220 22.894 1.00 65.12 117 ASN A C 1
ATOM 921 O O . ASN A 1 117 ? 7.656 -3.015 24.055 1.00 65.12 117 ASN A O 1
#

Secondary structure (DSSP, 8-state):
-HHHHTTGGGS-HHHHHHHHH-SSEEEEEEEEEEEE-S---SS--EEEEEEEEEEETTEEEEEEEEEETTT-SEEEEEEEEEEEEETTTTEE-PPPHHHHHHHHHHHHHHHHHHHT-

InterPro domains:
  IPR029069 HotDog domain superfamily [SSF54637] (14-106)